Protein AF-A0A5C7VXA0-F1 (afdb_monomer_lite)

Secondary structure (DSSP, 8-state):
---PPPP--------------------EEEEEEEEESSTT-EEEEEEEEEEETTEEEEEEEE--SSS-TTSEEEEEETTTTEEEEEE--TT-S-PEEEEEEEEEEETTEEEEEETT--SPPEEEEE-------EE-TT--EEEEEEEEEETTEEEEEEEEEEEEE-TTS-EEEEEEEEEEPP-

Radius of gyration: 26.49 Å; chains: 1; bounding box: 45×98×60 Å

pLDDT: mean 84.67, std 14.6, range [46.38, 98.5]

Foldseek 3Di:
DDDDDDDDDDDPPPPDPDPPPPQQDPFAKKWFQADDPPPPDTDIWIWGWDDDPQKIWIFTCCDDQFGHGGDTQKMARSVVRWIWGWTHGPPDPDIDIFTWHWADPDNFWIWIGTPPDPDGTTIIGHPPVQPDWDQDPQRKIWDQWDWDQDPVGTFTKIWTWHWDDDPVPDTDTDTPDMDTDDD

Organism: NCBI:txid42354

Structure (mmCIF, N/CA/C/O backbone):
data_AF-A0A5C7VXA0-F1
#
_entry.id   AF-A0A5C7VXA0-F1
#
loop_
_atom_site.group_PDB
_atom_site.id
_atom_site.type_symbol
_atom_site.label_atom_id
_atom_site.label_alt_id
_atom_site.label_comp_id
_atom_site.label_asym_id
_atom_site.label_entity_id
_atom_site.label_seq_id
_atom_site.pdbx_PDB_ins_code
_atom_site.Cartn_x
_atom_site.Cartn_y
_atom_site.Cartn_z
_atom_site.occupancy
_atom_site.B_iso_or_equiv
_atom_site.auth_seq_id
_atom_site.auth_comp_id
_atom_site.auth_asym_id
_atom_site.auth_atom_id
_atom_site.pdbx_PDB_model_num
ATOM 1 N N . MET A 1 1 ? 8.992 -80.545 -0.502 1.00 48.41 1 MET A N 1
ATOM 2 C CA . MET A 1 1 ? 9.012 -79.321 -1.336 1.00 48.41 1 MET A CA 1
ATOM 3 C C . MET A 1 1 ? 8.630 -78.119 -0.471 1.00 48.41 1 MET A C 1
ATOM 5 O O . MET A 1 1 ? 7.473 -77.999 -0.093 1.00 48.41 1 MET A O 1
ATOM 9 N N . LYS A 1 2 ? 9.602 -77.286 -0.071 1.00 48.03 2 LYS A N 1
ATOM 10 C CA . LYS A 1 2 ? 9.382 -76.077 0.749 1.00 48.03 2 LYS A CA 1
ATOM 11 C C . LYS A 1 2 ? 9.076 -74.890 -0.177 1.00 48.03 2 LYS A C 1
ATOM 13 O O . LYS A 1 2 ? 9.931 -74.509 -0.967 1.00 48.03 2 LYS A O 1
ATOM 18 N N . LYS A 1 3 ? 7.863 -74.331 -0.093 1.00 53.69 3 LYS A N 1
ATOM 19 C CA . LYS A 1 3 ? 7.465 -73.094 -0.791 1.00 53.69 3 LYS A CA 1
ATOM 20 C C . LYS A 1 3 ? 8.075 -71.886 -0.073 1.00 53.69 3 LYS A C 1
ATOM 22 O O . LYS A 1 3 ? 7.677 -71.575 1.046 1.00 53.69 3 LYS A O 1
ATOM 27 N N . ILE A 1 4 ? 9.026 -71.221 -0.722 1.00 58.34 4 ILE A N 1
ATOM 28 C CA . ILE A 1 4 ? 9.592 -69.933 -0.302 1.00 58.34 4 ILE A CA 1
ATOM 29 C C . ILE A 1 4 ? 8.597 -68.840 -0.720 1.00 58.34 4 ILE A C 1
ATOM 31 O O . ILE A 1 4 ? 8.247 -68.745 -1.894 1.00 58.34 4 ILE A O 1
ATOM 35 N N . ARG A 1 5 ? 8.093 -68.053 0.238 1.00 60.03 5 ARG A N 1
ATOM 36 C CA . ARG A 1 5 ? 7.251 -66.877 -0.032 1.00 60.03 5 ARG A CA 1
ATOM 37 C C . ARG A 1 5 ? 8.158 -65.658 -0.209 1.00 60.03 5 ARG A C 1
ATOM 39 O O . ARG A 1 5 ? 8.902 -65.318 0.703 1.00 60.03 5 ARG A O 1
ATOM 46 N N . SER A 1 6 ? 8.091 -65.043 -1.388 1.00 58.38 6 SER A N 1
ATOM 47 C CA . SER A 1 6 ? 8.778 -63.793 -1.729 1.00 58.38 6 SER A CA 1
ATOM 48 C C . SER A 1 6 ? 8.065 -62.598 -1.076 1.00 58.38 6 SER A C 1
ATOM 50 O O . SER A 1 6 ? 6.833 -62.543 -1.157 1.00 58.38 6 SER A O 1
ATOM 52 N N . PRO A 1 7 ? 8.773 -61.650 -0.436 1.00 62.56 7 PRO A N 1
ATOM 53 C CA . PRO A 1 7 ? 8.155 -60.438 0.074 1.00 62.56 7 PRO A CA 1
ATOM 54 C C . PRO A 1 7 ? 7.957 -59.440 -1.074 1.00 62.56 7 PRO A C 1
ATOM 56 O O . PRO A 1 7 ? 8.910 -58.981 -1.700 1.00 62.56 7 PRO A O 1
ATOM 59 N N . PHE A 1 8 ? 6.698 -59.100 -1.347 1.00 54.00 8 PHE A N 1
ATOM 60 C CA . PHE A 1 8 ? 6.337 -57.948 -2.168 1.00 54.00 8 PHE A CA 1
ATOM 61 C C . PHE A 1 8 ? 6.742 -56.672 -1.414 1.00 54.00 8 PHE A C 1
ATOM 63 O O . PHE A 1 8 ? 6.121 -56.307 -0.417 1.00 54.00 8 PHE A O 1
ATOM 70 N N . LEU A 1 9 ? 7.805 -56.012 -1.872 1.00 53.25 9 LEU A N 1
ATOM 71 C CA . LEU A 1 9 ? 8.185 -54.668 -1.441 1.00 53.25 9 LEU A CA 1
ATOM 72 C C . LEU A 1 9 ? 7.216 -53.662 -2.076 1.00 53.25 9 LEU A C 1
ATOM 74 O O . LEU A 1 9 ? 7.289 -53.377 -3.269 1.00 53.25 9 LEU A O 1
ATOM 78 N N . PHE A 1 10 ? 6.285 -53.151 -1.271 1.00 54.12 10 PHE A N 1
ATOM 79 C CA . PHE A 1 10 ? 5.380 -52.067 -1.640 1.00 54.12 10 PHE A CA 1
ATOM 80 C C . PHE A 1 10 ? 6.140 -50.739 -1.499 1.00 54.12 10 PHE A C 1
ATOM 82 O O . PHE A 1 10 ? 6.344 -50.240 -0.393 1.00 54.12 10 PHE A O 1
ATOM 89 N N . PHE A 1 11 ? 6.626 -50.195 -2.614 1.00 49.09 11 PHE A N 1
ATOM 90 C CA . PHE A 1 11 ? 7.232 -48.864 -2.660 1.00 49.09 11 PHE A CA 1
ATOM 91 C C . PHE A 1 11 ? 6.105 -47.820 -2.585 1.00 49.09 11 PHE A C 1
ATOM 93 O O . PHE A 1 11 ? 5.474 -47.500 -3.590 1.00 49.09 11 PHE A O 1
ATOM 100 N N . CYS A 1 12 ? 5.820 -47.301 -1.388 1.00 57.62 12 CYS A N 1
ATOM 101 C CA . CYS A 1 12 ? 5.043 -46.070 -1.244 1.00 57.62 12 CYS A CA 1
ATOM 102 C C . CYS A 1 12 ? 5.883 -44.911 -1.791 1.00 57.62 12 CYS A C 1
ATOM 104 O O . CYS A 1 12 ? 6.782 -44.414 -1.113 1.00 57.62 12 CYS A O 1
ATOM 106 N N . ALA A 1 13 ? 5.603 -44.487 -3.023 1.00 60.53 13 ALA A N 1
ATOM 107 C CA . ALA A 1 13 ? 6.068 -43.205 -3.527 1.00 60.53 13 ALA A CA 1
ATOM 108 C C . ALA A 1 13 ? 5.392 -42.099 -2.703 1.00 60.53 13 ALA A C 1
ATOM 110 O O . ALA A 1 13 ? 4.233 -41.755 -2.930 1.00 60.53 13 ALA A O 1
ATOM 111 N N . PHE A 1 14 ? 6.104 -41.576 -1.705 1.00 53.03 14 PHE A N 1
ATOM 112 C CA . PHE A 1 14 ? 5.747 -40.321 -1.058 1.00 53.03 14 PHE A CA 1
ATOM 113 C C . PHE A 1 14 ? 5.874 -39.212 -2.107 1.00 53.03 14 PHE A C 1
ATOM 115 O O . PHE A 1 14 ? 6.968 -38.725 -2.384 1.00 53.03 14 PHE A O 1
ATOM 122 N N . PHE A 1 15 ? 4.750 -38.844 -2.721 1.00 54.75 15 PHE A N 1
ATOM 123 C CA . PHE A 1 15 ? 4.624 -37.582 -3.437 1.00 54.75 15 PHE A CA 1
ATOM 124 C C . PHE A 1 15 ? 4.786 -36.466 -2.407 1.00 54.75 15 PHE A C 1
ATOM 126 O O . PHE A 1 15 ? 3.856 -36.150 -1.666 1.00 54.75 15 PHE A O 1
ATOM 133 N N . LEU A 1 16 ? 5.989 -35.902 -2.322 1.00 52.94 16 LEU A N 1
ATOM 134 C CA . LEU A 1 16 ? 6.170 -34.625 -1.650 1.00 52.94 16 LEU A CA 1
ATOM 135 C C . LEU A 1 16 ? 5.385 -33.582 -2.459 1.00 52.94 16 LEU A C 1
ATOM 137 O O . LEU A 1 16 ? 5.580 -33.511 -3.678 1.00 52.94 16 LEU A O 1
ATOM 141 N N . PRO A 1 17 ? 4.473 -32.814 -1.838 1.00 59.47 17 PRO A N 1
ATOM 142 C CA . PRO A 1 17 ? 3.794 -31.739 -2.537 1.00 59.47 17 PRO A CA 1
ATOM 143 C C . PRO A 1 17 ? 4.854 -30.760 -3.040 1.00 59.47 17 PRO A C 1
ATOM 145 O O . PRO A 1 17 ? 5.720 -30.322 -2.283 1.00 59.47 17 PRO A O 1
ATOM 148 N N . VAL A 1 18 ? 4.797 -30.448 -4.333 1.00 56.31 18 VAL A N 1
ATOM 149 C CA . VAL A 1 18 ? 5.548 -29.336 -4.911 1.00 56.31 18 VAL A CA 1
ATOM 150 C C . VAL A 1 18 ? 5.153 -28.097 -4.117 1.00 56.31 18 VAL A C 1
ATOM 152 O O . VAL A 1 18 ? 3.989 -27.699 -4.141 1.00 56.31 18 VAL A O 1
ATOM 155 N N . SER A 1 19 ? 6.098 -27.526 -3.371 1.00 46.38 19 SER A N 1
ATOM 156 C CA . SER A 1 19 ? 5.896 -26.250 -2.698 1.00 46.38 19 SER A CA 1
ATOM 157 C C . SER A 1 19 ? 5.605 -25.211 -3.770 1.00 46.38 19 SER A C 1
ATOM 159 O O . SER A 1 19 ? 6.493 -24.817 -4.526 1.00 46.38 19 SER A O 1
ATOM 161 N N . TYR A 1 20 ? 4.338 -24.824 -3.875 1.00 49.84 20 TYR A N 1
ATOM 162 C CA . TYR A 1 20 ? 3.910 -23.717 -4.709 1.00 49.84 20 TYR A CA 1
ATOM 163 C C . TYR A 1 20 ? 4.631 -22.481 -4.173 1.00 49.84 20 TYR A C 1
ATOM 165 O O . TYR A 1 20 ? 4.392 -22.067 -3.037 1.00 49.84 20 TYR A O 1
ATOM 173 N N . VAL A 1 21 ? 5.575 -21.939 -4.943 1.00 49.28 21 VAL A N 1
ATOM 174 C CA . VAL A 1 21 ? 6.109 -20.608 -4.663 1.00 49.28 21 VAL A CA 1
ATOM 175 C C . VAL A 1 21 ? 4.912 -19.690 -4.834 1.00 49.28 21 VAL A C 1
ATOM 177 O O . VAL A 1 21 ? 4.464 -19.469 -5.957 1.00 49.28 21 VAL A O 1
ATOM 180 N N . ASN A 1 22 ? 4.316 -19.261 -3.722 1.00 57.84 22 ASN A N 1
ATOM 181 C CA . ASN A 1 22 ? 3.237 -18.290 -3.764 1.00 57.84 22 ASN A CA 1
ATOM 182 C C . ASN A 1 22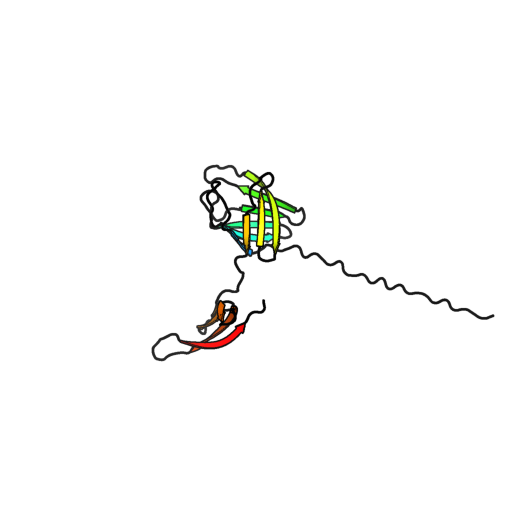 ? 3.771 -17.082 -4.529 1.00 57.84 22 ASN A C 1
ATOM 184 O O . ASN A 1 22 ? 4.742 -16.456 -4.104 1.00 57.84 22 ASN A O 1
ATOM 188 N N . ALA A 1 23 ? 3.186 -16.823 -5.698 1.00 68.19 23 ALA A N 1
ATOM 189 C CA . ALA A 1 23 ? 3.486 -15.632 -6.465 1.00 68.19 23 ALA A CA 1
ATOM 190 C C . ALA A 1 23 ? 3.250 -14.434 -5.543 1.00 68.19 23 ALA A C 1
ATOM 192 O O . ALA A 1 23 ? 2.155 -14.290 -4.994 1.00 68.19 23 ALA A O 1
ATOM 193 N N . VAL A 1 24 ? 4.295 -13.636 -5.327 1.00 81.12 24 VAL A N 1
ATOM 194 C CA . VAL A 1 24 ? 4.239 -12.488 -4.422 1.00 81.12 24 VAL A CA 1
ATOM 195 C C . VAL A 1 24 ? 3.136 -11.550 -4.894 1.00 81.12 24 VAL A C 1
ATOM 197 O O . VAL A 1 24 ? 3.109 -11.128 -6.052 1.00 81.12 24 VAL A O 1
ATOM 200 N N . ASP A 1 25 ? 2.204 -11.257 -3.994 1.00 90.38 25 ASP A N 1
ATOM 201 C CA . ASP A 1 25 ? 1.102 -10.348 -4.254 1.00 90.38 25 ASP A CA 1
ATOM 202 C C . ASP A 1 25 ? 1.492 -8.933 -3.826 1.00 90.38 25 ASP A C 1
ATOM 204 O O . ASP A 1 25 ? 1.525 -8.615 -2.639 1.00 90.38 25 ASP A O 1
ATOM 208 N N . ILE A 1 26 ? 1.792 -8.083 -4.806 1.00 93.94 26 ILE A N 1
ATOM 209 C CA . ILE A 1 26 ? 2.143 -6.675 -4.582 1.00 93.94 26 ILE A CA 1
ATOM 210 C C . ILE A 1 26 ? 0.916 -5.746 -4.582 1.00 93.94 26 ILE A C 1
ATOM 212 O O . ILE A 1 26 ? 1.060 -4.529 -4.680 1.00 93.94 26 ILE A O 1
ATOM 216 N N . SER A 1 27 ? -0.306 -6.278 -4.489 1.00 94.81 27 SER A N 1
ATOM 217 C CA . SER A 1 27 ? -1.510 -5.442 -4.393 1.00 94.81 27 SER A CA 1
ATOM 218 C C . SER A 1 27 ? -1.507 -4.610 -3.111 1.00 94.81 27 SER A C 1
ATOM 220 O O . SER A 1 27 ? -1.090 -5.069 -2.045 1.00 94.81 27 SER A O 1
ATOM 222 N N . GLY A 1 28 ? -2.014 -3.384 -3.196 1.00 93.00 28 GLY A N 1
ATOM 223 C CA . GLY A 1 28 ? -2.092 -2.477 -2.054 1.00 93.00 28 GLY A CA 1
ATOM 224 C C . GLY A 1 28 ? -1.822 -1.031 -2.431 1.00 93.00 28 GLY A C 1
ATOM 225 O O . GLY A 1 28 ? -1.779 -0.673 -3.608 1.00 93.00 28 GLY A O 1
ATOM 226 N N . ILE A 1 29 ? -1.656 -0.192 -1.416 1.00 93.94 29 ILE A N 1
ATOM 227 C CA . ILE A 1 29 ? -1.198 1.182 -1.596 1.00 93.94 29 ILE A CA 1
ATOM 228 C C . ILE A 1 29 ? 0.286 1.221 -1.255 1.00 93.94 29 ILE A C 1
ATOM 230 O O . ILE A 1 29 ? 0.710 0.592 -0.291 1.00 93.94 29 ILE A O 1
ATOM 234 N N . TRP A 1 30 ? 1.063 1.928 -2.065 1.00 95.25 30 TRP A N 1
ATOM 235 C CA . TRP A 1 30 ? 2.511 2.016 -1.934 1.00 95.25 30 TRP A CA 1
ATOM 236 C C . TRP A 1 30 ? 2.961 3.460 -2.099 1.00 95.25 30 TRP A C 1
ATOM 238 O O . TRP A 1 30 ? 2.363 4.215 -2.871 1.00 95.25 30 TRP A O 1
ATOM 248 N N . THR A 1 31 ? 4.028 3.822 -1.399 1.00 94.75 31 THR A N 1
ATOM 249 C CA . THR A 1 31 ? 4.600 5.166 -1.401 1.00 94.75 31 THR A CA 1
ATOM 250 C C . THR A 1 31 ? 6.096 5.087 -1.686 1.00 94.75 31 THR A C 1
ATOM 252 O O . THR A 1 31 ? 6.770 4.161 -1.240 1.00 94.75 31 THR A O 1
ATOM 255 N N . SER A 1 32 ? 6.619 6.055 -2.429 1.00 93.19 32 SER A N 1
ATOM 256 C CA . SER A 1 32 ? 8.049 6.246 -2.661 1.00 93.19 32 SER A CA 1
ATOM 257 C C . SER A 1 32 ? 8.402 7.720 -2.536 1.00 93.19 32 SER A C 1
ATOM 259 O O . SER A 1 32 ? 7.655 8.555 -3.031 1.00 93.19 32 SER A O 1
ATOM 261 N N . ASP A 1 33 ? 9.556 8.033 -1.952 1.00 91.44 33 ASP A N 1
ATOM 262 C CA . ASP A 1 33 ? 10.141 9.384 -1.960 1.00 91.44 33 ASP A CA 1
ATOM 263 C C . ASP A 1 33 ? 11.280 9.523 -2.990 1.00 91.44 33 ASP A C 1
ATOM 265 O O . ASP A 1 33 ? 11.951 10.555 -3.067 1.00 91.44 33 ASP A O 1
ATOM 269 N N . ASP A 1 34 ? 11.518 8.475 -3.785 1.00 89.62 34 ASP A N 1
ATOM 270 C CA . ASP A 1 34 ? 12.632 8.391 -4.733 1.00 89.62 34 ASP A CA 1
ATOM 271 C C . ASP A 1 34 ? 12.221 8.637 -6.186 1.00 89.62 34 ASP A C 1
ATOM 273 O O . ASP A 1 34 ? 13.086 8.684 -7.068 1.00 89.62 34 ASP A O 1
ATOM 277 N N . TYR A 1 35 ? 10.927 8.830 -6.454 1.00 86.38 35 TYR A N 1
ATOM 278 C CA . TYR A 1 35 ? 10.454 9.155 -7.793 1.00 86.38 35 TYR A CA 1
ATOM 279 C C . TYR A 1 35 ? 11.014 10.506 -8.245 1.00 86.38 35 TYR A C 1
ATOM 281 O O . TYR A 1 35 ? 10.970 11.490 -7.507 1.00 86.38 35 TYR A O 1
ATOM 289 N N . GLN A 1 36 ? 11.538 10.564 -9.471 1.00 85.44 36 GLN A N 1
ATOM 290 C CA . GLN A 1 36 ? 12.121 11.782 -10.025 1.00 85.44 36 GLN A CA 1
ATOM 291 C C . GLN A 1 36 ? 11.430 12.196 -11.311 1.00 85.44 36 GLN A C 1
ATOM 293 O O . GLN A 1 36 ? 11.492 11.476 -12.311 1.00 85.44 36 GLN A O 1
ATOM 298 N N . CYS A 1 37 ? 10.843 13.390 -11.306 1.00 77.62 37 CYS A N 1
ATOM 299 C CA . CYS A 1 37 ? 10.422 14.045 -12.531 1.00 77.62 37 CYS A CA 1
ATOM 300 C C . CYS A 1 37 ? 10.232 15.562 -12.338 1.00 77.62 37 CYS A C 1
ATOM 302 O O . CYS A 1 37 ? 9.291 15.955 -11.658 1.00 77.62 37 CYS A O 1
ATOM 304 N N . PRO A 1 38 ? 11.070 16.425 -12.952 1.00 80.69 38 PRO A N 1
ATOM 305 C CA . PRO A 1 38 ? 12.180 16.108 -13.856 1.00 80.69 38 PRO A CA 1
ATOM 306 C C . PRO A 1 38 ? 13.363 15.434 -13.139 1.00 80.69 38 PRO A C 1
ATOM 308 O O . PRO A 1 38 ? 13.442 15.407 -11.913 1.00 80.69 38 PRO A O 1
ATOM 311 N N . ALA A 1 39 ? 14.304 14.884 -13.913 1.00 81.94 39 ALA A N 1
ATOM 312 C CA . ALA A 1 39 ? 15.502 14.248 -13.364 1.00 81.94 39 ALA A CA 1
ATOM 313 C C . ALA A 1 39 ? 16.245 15.186 -12.391 1.00 81.94 39 ALA A C 1
ATOM 315 O O . ALA A 1 39 ? 16.476 16.356 -12.699 1.00 81.94 39 ALA A O 1
ATOM 316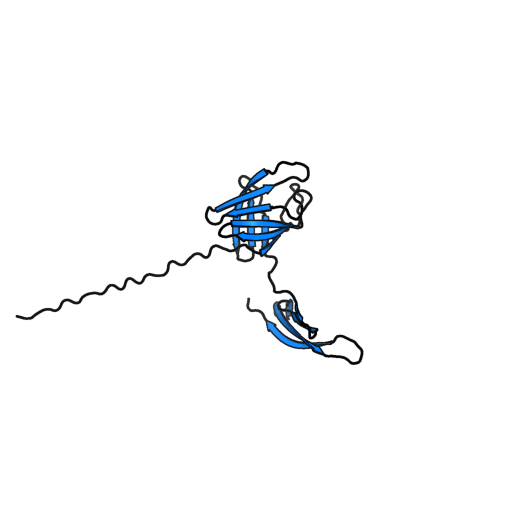 N N . GLY A 1 40 ? 16.629 14.661 -11.226 1.00 84.88 40 GLY A N 1
ATOM 317 C CA . GLY A 1 40 ? 17.275 15.417 -10.151 1.00 84.88 40 GLY A CA 1
ATOM 318 C C . GLY A 1 40 ? 16.318 16.085 -9.157 1.00 84.88 40 GLY A C 1
ATOM 319 O O . GLY A 1 40 ? 16.786 16.566 -8.126 1.00 84.88 40 GLY A O 1
ATOM 320 N N . VAL A 1 41 ? 15.004 16.091 -9.410 1.00 86.88 41 VAL A N 1
ATOM 321 C CA . VAL A 1 41 ? 13.992 16.585 -8.464 1.00 86.88 41 VAL A CA 1
ATOM 322 C C . VAL A 1 41 ? 13.185 15.400 -7.948 1.00 86.88 41 VAL A C 1
ATOM 324 O O . VAL A 1 41 ? 12.483 14.750 -8.717 1.00 86.88 41 VAL A O 1
ATOM 327 N N . LYS A 1 42 ? 13.325 15.096 -6.653 1.00 88.12 42 LYS A N 1
ATOM 328 C CA . LYS A 1 42 ? 12.593 14.008 -5.996 1.00 88.12 42 LYS A CA 1
ATOM 329 C C . LYS A 1 42 ? 11.199 14.462 -5.571 1.00 88.12 42 LYS A C 1
ATOM 331 O O . LYS A 1 42 ? 11.037 15.566 -5.051 1.00 88.12 42 LYS A O 1
ATOM 336 N N . HIS A 1 43 ? 10.228 13.580 -5.748 1.00 87.19 43 HIS A N 1
ATOM 337 C CA . HIS A 1 43 ? 8.843 13.764 -5.346 1.00 87.19 43 HIS A CA 1
ATOM 338 C C . HIS A 1 43 ? 8.357 12.533 -4.588 1.00 87.19 43 HIS A C 1
ATOM 340 O O . HIS A 1 43 ? 8.740 11.407 -4.906 1.00 87.19 43 HIS A O 1
ATOM 346 N N . THR A 1 44 ? 7.460 12.755 -3.629 1.00 90.50 44 THR A N 1
ATOM 347 C CA . THR A 1 44 ? 6.687 11.667 -3.035 1.00 90.50 44 THR A CA 1
ATOM 348 C C . THR A 1 44 ? 5.632 11.205 -4.035 1.00 90.50 44 THR A C 1
ATOM 350 O O . THR A 1 44 ? 4.725 11.962 -4.390 1.00 90.50 44 THR A O 1
ATOM 353 N N . GLU A 1 45 ? 5.739 9.958 -4.470 1.00 90.12 45 GLU A N 1
ATOM 354 C CA . GLU A 1 45 ? 4.763 9.276 -5.306 1.00 90.12 45 GLU A CA 1
ATOM 355 C C . GLU A 1 45 ? 3.959 8.288 -4.460 1.00 90.12 45 GLU A C 1
ATOM 357 O O . GLU A 1 45 ? 4.517 7.488 -3.712 1.00 90.12 45 GLU A O 1
ATOM 362 N N . LYS A 1 46 ? 2.633 8.311 -4.622 1.00 93.88 46 LYS A N 1
ATOM 363 C CA . LYS A 1 46 ? 1.719 7.355 -3.993 1.00 93.88 46 LYS A CA 1
ATOM 364 C C . LYS A 1 46 ? 0.919 6.635 -5.064 1.00 93.88 46 LYS A C 1
ATOM 366 O O . LYS A 1 46 ? 0.283 7.294 -5.888 1.00 93.88 46 LYS A O 1
ATOM 371 N N . ILE A 1 47 ? 0.909 5.306 -5.042 1.00 94.75 47 ILE A N 1
ATOM 372 C CA . ILE A 1 47 ? 0.265 4.464 -6.058 1.00 94.75 47 ILE A CA 1
ATOM 373 C C . ILE A 1 47 ? -0.662 3.432 -5.419 1.00 94.75 47 ILE A C 1
ATOM 375 O O . ILE A 1 47 ? -0.414 2.948 -4.318 1.00 94.75 47 ILE A O 1
ATOM 379 N N . LYS A 1 48 ? -1.725 3.068 -6.133 1.00 95.50 48 LYS A N 1
ATOM 380 C CA . LYS A 1 48 ? -2.563 1.906 -5.832 1.00 95.50 48 LYS A CA 1
ATOM 381 C C . LYS A 1 48 ? -2.259 0.819 -6.846 1.00 95.50 48 LYS A C 1
ATOM 383 O O . LYS A 1 48 ? -2.405 1.061 -8.041 1.00 95.50 48 LYS A O 1
ATOM 388 N N . ILE A 1 49 ? -1.879 -0.356 -6.370 1.00 96.44 49 ILE A N 1
ATOM 389 C CA . ILE A 1 49 ? -1.674 -1.548 -7.183 1.00 96.44 49 ILE A CA 1
ATOM 390 C C . ILE A 1 49 ? -2.880 -2.463 -7.005 1.00 96.44 49 ILE A C 1
ATOM 392 O O . ILE A 1 49 ? -3.201 -2.881 -5.890 1.00 96.44 49 ILE A O 1
ATOM 396 N N . GLU A 1 50 ? -3.538 -2.770 -8.115 1.00 95.94 50 GLU A N 1
ATOM 397 C CA . GLU A 1 50 ? -4.638 -3.729 -8.191 1.00 95.94 50 GLU A CA 1
ATOM 398 C C . GLU A 1 50 ? -4.197 -4.950 -8.995 1.00 95.94 50 GLU A C 1
ATOM 400 O O . GLU A 1 50 ? -3.444 -4.822 -9.962 1.00 95.94 50 GLU A O 1
ATOM 405 N N . LYS A 1 51 ? -4.664 -6.133 -8.590 1.00 95.75 51 LYS A N 1
ATOM 406 C CA . LYS A 1 51 ? -4.364 -7.402 -9.252 1.00 95.75 51 LYS A CA 1
ATOM 407 C C . LYS A 1 51 ? -5.600 -7.965 -9.935 1.00 95.75 51 LYS A C 1
ATOM 409 O O . LYS A 1 51 ? -6.659 -8.105 -9.325 1.00 95.75 51 LYS A O 1
ATOM 414 N N . HIS A 1 52 ? -5.408 -8.366 -11.184 1.00 95.62 52 HIS A N 1
ATOM 415 C CA . HIS A 1 52 ? -6.354 -9.109 -11.999 1.00 95.62 52 HIS A CA 1
ATOM 416 C C . HIS A 1 52 ? -5.620 -10.322 -12.579 1.00 95.62 52 HIS A C 1
ATOM 418 O O . HIS A 1 52 ? -4.778 -10.187 -13.465 1.00 95.62 52 HIS A O 1
ATOM 424 N N . ASP A 1 53 ? -5.901 -11.507 -12.037 1.00 93.94 53 ASP A N 1
ATOM 425 C CA . ASP A 1 53 ? -5.175 -12.745 -12.340 1.00 93.94 53 ASP A CA 1
ATOM 426 C C . ASP A 1 53 ? -3.659 -12.621 -12.073 1.00 93.94 53 ASP A C 1
ATOM 428 O O . ASP A 1 53 ? -3.248 -12.463 -10.920 1.00 93.94 53 ASP A O 1
ATOM 432 N N . SER A 1 54 ? -2.818 -12.705 -13.110 1.00 94.00 54 SER A N 1
ATOM 433 C CA . SER A 1 54 ? -1.360 -12.524 -13.014 1.00 94.00 54 SER A CA 1
ATOM 434 C C . SER A 1 54 ? -0.899 -11.091 -13.257 1.00 94.00 54 SER A C 1
ATOM 436 O O . SER A 1 54 ? 0.297 -10.815 -13.120 1.00 94.00 54 SER A O 1
ATOM 438 N N . VAL A 1 55 ? -1.819 -10.197 -13.624 1.00 95.19 55 VAL A N 1
ATOM 439 C CA . VAL A 1 55 ? -1.525 -8.824 -14.024 1.00 95.19 55 VAL A CA 1
ATOM 440 C C . VAL A 1 55 ? -1.768 -7.877 -12.859 1.00 95.19 55 VAL A C 1
ATOM 442 O O . VAL A 1 55 ? -2.849 -7.837 -12.277 1.00 95.19 55 VAL A O 1
ATOM 445 N N . PHE A 1 56 ? -0.760 -7.072 -12.559 1.00 96.50 56 PHE A N 1
ATOM 446 C CA . PHE A 1 56 ? -0.798 -5.981 -11.603 1.00 96.50 56 PHE A CA 1
ATOM 447 C C . PHE A 1 56 ? -0.818 -4.655 -12.356 1.00 96.50 56 PHE A C 1
ATOM 449 O O . PHE A 1 56 ? 0.012 -4.432 -13.240 1.00 96.50 56 PHE A O 1
ATOM 456 N N . THR A 1 57 ? -1.735 -3.762 -12.002 1.00 96.25 57 THR A N 1
ATOM 457 C CA . THR A 1 57 ? -1.845 -2.413 -12.572 1.00 96.25 57 THR A CA 1
ATOM 458 C C . THR A 1 57 ? -1.704 -1.371 -11.477 1.00 96.25 57 THR A C 1
ATOM 460 O O . THR A 1 57 ? -2.446 -1.405 -10.496 1.00 96.25 57 THR A O 1
ATOM 463 N N . ALA A 1 58 ? -0.769 -0.439 -11.656 1.00 95.75 58 ALA A N 1
ATOM 464 C CA . ALA A 1 58 ? -0.488 0.625 -10.705 1.00 95.75 58 ALA A CA 1
ATOM 465 C C . ALA A 1 58 ? -1.048 1.966 -11.194 1.00 95.75 58 ALA A C 1
ATOM 467 O O . ALA A 1 58 ? -0.662 2.453 -12.257 1.00 95.75 58 ALA A O 1
ATOM 468 N N . ILE A 1 59 ? -1.922 2.588 -10.404 1.00 93.31 59 IL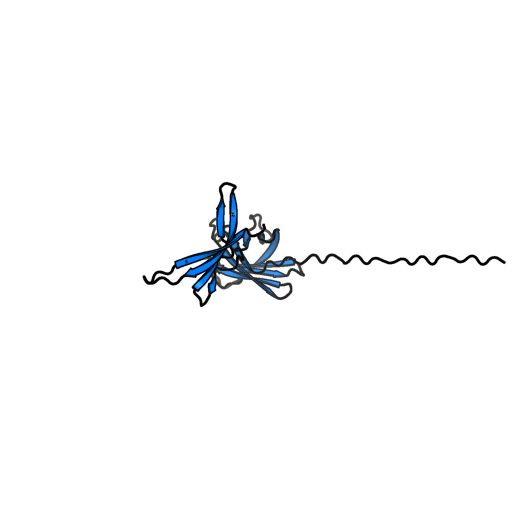E A N 1
ATOM 469 C CA . ILE A 1 59 ? -2.498 3.915 -10.663 1.00 93.31 59 ILE A CA 1
ATOM 470 C C . ILE A 1 59 ? -1.923 4.925 -9.671 1.00 93.31 59 ILE A C 1
ATOM 472 O O . ILE A 1 59 ? -1.903 4.656 -8.469 1.00 93.31 59 ILE A O 1
ATOM 476 N N . LYS A 1 60 ? -1.514 6.112 -10.135 1.00 91.69 60 LYS A N 1
ATOM 477 C CA . LYS A 1 60 ? -1.094 7.201 -9.240 1.00 91.69 60 LYS A CA 1
ATOM 478 C C . LYS A 1 60 ? -2.274 7.714 -8.413 1.00 91.69 60 LYS A C 1
ATOM 480 O O . LYS A 1 60 ? -3.264 8.192 -8.962 1.00 91.69 60 LYS A O 1
ATOM 485 N N . LEU A 1 61 ? -2.152 7.662 -7.091 1.00 91.00 61 LEU A N 1
ATOM 486 C CA . LEU A 1 61 ? -3.046 8.331 -6.141 1.00 91.00 61 LEU A CA 1
ATOM 487 C C . LEU A 1 61 ? -2.593 9.768 -5.864 1.00 91.00 61 LEU A C 1
ATOM 489 O O . LEU A 1 61 ? -3.423 10.658 -5.688 1.00 91.00 61 LEU A O 1
ATOM 493 N N . GLN A 1 62 ? -1.281 9.997 -5.878 1.00 89.94 62 GLN A N 1
ATOM 494 C CA . GLN A 1 62 ? -0.668 11.316 -5.793 1.00 89.94 62 GLN A CA 1
ATOM 495 C C . GLN A 1 62 ? 0.240 11.499 -7.007 1.00 89.94 62 GLN A C 1
ATOM 497 O O . GLN A 1 62 ? 1.254 10.814 -7.130 1.00 89.94 62 GLN A O 1
ATOM 502 N N . GLY A 1 63 ? -0.190 12.358 -7.930 1.00 76.50 63 GLY A N 1
ATOM 503 C CA . GLY A 1 63 ? 0.571 12.728 -9.115 1.00 76.50 63 GLY A CA 1
ATOM 504 C C . GLY A 1 63 ? 1.551 13.873 -8.878 1.00 76.50 63 GLY A C 1
ATOM 505 O O . GLY A 1 63 ? 1.587 14.486 -7.812 1.00 76.50 63 GLY A O 1
ATOM 506 N N . ASP A 1 64 ? 2.303 14.166 -9.926 1.00 78.69 64 ASP A N 1
ATOM 507 C CA . ASP A 1 64 ? 3.310 15.219 -10.024 1.00 78.69 64 ASP A CA 1
ATOM 508 C C . ASP A 1 64 ? 3.171 15.948 -11.374 1.00 78.69 64 ASP A C 1
ATOM 510 O O . ASP A 1 64 ? 2.298 15.625 -12.185 1.00 78.69 64 ASP A O 1
ATOM 514 N N . ASP A 1 65 ? 4.038 16.932 -11.622 1.00 76.94 65 ASP A N 1
ATOM 515 C CA . ASP A 1 65 ? 4.019 17.743 -12.846 1.00 76.94 65 ASP A CA 1
ATOM 516 C C . ASP A 1 65 ? 4.260 16.928 -14.124 1.00 76.94 65 ASP A C 1
ATOM 518 O O . ASP A 1 65 ? 4.000 17.420 -15.225 1.00 76.94 65 ASP A O 1
ATOM 522 N N . CYS A 1 66 ? 4.760 15.698 -14.016 1.00 75.81 66 CYS A N 1
ATOM 523 C CA . CYS A 1 66 ? 4.944 14.814 -15.152 1.00 75.81 66 CYS A CA 1
ATOM 524 C C . CYS A 1 66 ? 3.754 13.891 -15.345 1.00 75.81 66 CYS A C 1
ATOM 526 O O . CYS A 1 66 ? 3.250 13.815 -16.460 1.00 75.81 66 CYS A O 1
ATOM 528 N N . ILE A 1 67 ? 3.289 13.213 -14.296 1.00 79.12 67 ILE A N 1
ATOM 529 C CA . ILE A 1 67 ? 2.169 12.274 -14.370 1.00 79.12 67 ILE A CA 1
ATOM 530 C C . ILE A 1 67 ? 1.152 12.617 -13.282 1.00 79.12 67 ILE A C 1
ATOM 532 O O . ILE A 1 67 ? 1.394 12.443 -12.088 1.00 79.12 67 ILE A O 1
ATOM 536 N N . ASN A 1 68 ? -0.032 13.041 -13.715 1.00 83.62 68 ASN A N 1
ATOM 537 C CA . ASN A 1 68 ? -1.119 13.436 -12.825 1.00 83.62 68 ASN A CA 1
ATOM 538 C C . ASN A 1 68 ? -1.730 12.243 -12.062 1.00 83.62 68 ASN A C 1
ATOM 540 O O . ASN A 1 68 ? -1.624 11.081 -12.464 1.00 83.62 68 ASN A O 1
ATOM 544 N N . THR A 1 69 ? -2.453 12.541 -10.979 1.00 89.88 69 THR A N 1
ATOM 545 C CA . THR A 1 69 ? -3.289 11.563 -10.267 1.00 89.88 69 THR A CA 1
ATOM 546 C C . THR A 1 69 ? -4.292 10.898 -11.220 1.00 89.88 69 THR A C 1
ATOM 548 O O . THR A 1 69 ? -4.865 11.548 -12.093 1.00 89.88 69 THR A O 1
ATOM 551 N N . GLY A 1 70 ? -4.530 9.599 -11.030 1.00 87.38 70 GLY A N 1
ATOM 552 C CA . GLY A 1 70 ? -5.481 8.793 -11.799 1.00 87.38 70 GLY A CA 1
ATOM 553 C C . GLY A 1 70 ? -4.890 8.113 -13.035 1.00 87.38 70 GLY A C 1
ATOM 554 O O . GLY A 1 70 ? -5.570 7.302 -13.659 1.00 87.38 70 GLY A O 1
ATOM 555 N N . TYR A 1 71 ? -3.633 8.395 -13.379 1.00 89.31 71 TYR A N 1
ATOM 556 C CA . TYR A 1 71 ? -2.961 7.774 -14.518 1.00 89.31 71 TYR A CA 1
ATOM 557 C C . TYR A 1 71 ? -2.304 6.445 -14.141 1.00 89.31 71 TYR A C 1
ATOM 559 O O . TYR A 1 71 ? -1.799 6.270 -13.029 1.00 89.31 71 TYR A O 1
ATOM 567 N N . LEU A 1 72 ? -2.285 5.519 -15.104 1.00 89.50 72 LEU A N 1
ATOM 568 C CA . LEU A 1 72 ? -1.492 4.295 -15.034 1.00 89.50 72 LEU A CA 1
ATOM 569 C C . LEU A 1 72 ? -0.004 4.661 -15.030 1.00 89.50 72 LEU A C 1
ATOM 571 O O . LEU A 1 72 ? 0.454 5.332 -15.950 1.00 89.50 72 LEU A O 1
ATOM 575 N N . THR A 1 73 ? 0.735 4.210 -14.017 1.00 90.25 73 THR A N 1
ATOM 576 C CA . THR A 1 73 ? 2.189 4.423 -13.913 1.00 90.25 73 THR A CA 1
ATOM 577 C C . THR A 1 73 ? 2.963 3.207 -14.421 1.00 90.25 73 THR A C 1
ATOM 579 O O . THR A 1 73 ? 3.873 3.343 -15.237 1.00 90.25 73 THR A O 1
ATOM 582 N N . PHE A 1 74 ? 2.545 1.991 -14.055 1.00 93.31 74 PHE A N 1
ATOM 583 C CA . PHE A 1 74 ? 3.100 0.760 -14.610 1.00 93.31 74 PHE A CA 1
ATOM 584 C C . PHE A 1 74 ? 2.079 -0.377 -14.619 1.00 93.31 74 PHE A C 1
ATOM 586 O O . PHE A 1 74 ? 1.075 -0.351 -13.904 1.00 93.31 74 PHE A O 1
ATOM 593 N N . PHE A 1 75 ? 2.370 -1.402 -15.415 1.00 94.81 75 PHE A N 1
ATOM 594 C CA . PHE A 1 75 ? 1.756 -2.716 -15.267 1.00 94.81 75 PHE A CA 1
ATOM 595 C C . PHE A 1 75 ? 2.825 -3.810 -15.233 1.00 94.81 75 PHE A C 1
ATOM 597 O O . PHE A 1 75 ? 3.903 -3.662 -15.817 1.00 94.81 75 PHE A O 1
ATOM 604 N N . PHE A 1 76 ? 2.512 -4.910 -14.557 1.00 95.38 76 PHE A N 1
ATOM 605 C CA . PHE A 1 76 ? 3.389 -6.062 -14.404 1.00 95.38 76 PHE A CA 1
ATOM 606 C C . PHE A 1 76 ? 2.599 -7.361 -14.549 1.00 95.38 76 PHE A C 1
ATOM 608 O O . PHE A 1 76 ? 1.663 -7.596 -13.795 1.00 95.38 76 PHE A O 1
ATOM 615 N N . ASP A 1 77 ? 2.975 -8.209 -15.502 1.00 94.81 77 ASP A N 1
ATOM 616 C CA . ASP A 1 77 ? 2.459 -9.571 -15.625 1.00 94.81 77 ASP A CA 1
ATOM 617 C C . ASP A 1 77 ? 3.455 -10.555 -15.009 1.00 94.81 77 ASP A C 1
ATOM 619 O O . ASP A 1 77 ? 4.546 -10.785 -15.540 1.00 94.81 77 ASP A O 1
ATOM 623 N N . SER A 1 78 ? 3.059 -11.145 -13.885 1.00 92.44 78 SER A N 1
ATOM 624 C CA . SER A 1 78 ? 3.866 -12.101 -13.124 1.00 92.44 78 SER A CA 1
ATOM 625 C C . SER A 1 78 ? 4.048 -13.455 -13.815 1.00 92.44 78 SER A C 1
ATOM 627 O O . SER A 1 78 ? 5.018 -14.148 -13.516 1.00 92.44 78 SER A O 1
ATOM 629 N N . ASN A 1 79 ? 3.190 -13.823 -14.775 1.00 92.31 79 ASN A N 1
ATOM 630 C CA . ASN A 1 79 ? 3.337 -15.077 -15.522 1.00 92.31 79 ASN A CA 1
ATOM 631 C C . ASN A 1 79 ? 4.450 -14.984 -16.567 1.00 92.31 79 ASN A C 1
ATOM 633 O O . ASN A 1 79 ? 5.227 -15.923 -16.742 1.00 92.31 79 ASN A O 1
ATOM 637 N N . THR A 1 80 ? 4.528 -13.858 -17.278 1.00 92.50 80 THR A N 1
ATOM 638 C CA . THR A 1 80 ? 5.532 -13.637 -18.332 1.00 92.50 80 THR A CA 1
ATOM 639 C C . THR A 1 80 ? 6.728 -12.824 -17.852 1.00 92.50 80 THR A C 1
ATOM 641 O O . THR A 1 80 ? 7.649 -12.587 -18.631 1.00 92.50 80 THR A O 1
ATOM 644 N N . ASN A 1 81 ? 6.700 -12.356 -16.600 1.00 90.25 81 ASN A N 1
ATOM 645 C CA . ASN A 1 81 ? 7.648 -11.396 -16.043 1.00 90.25 81 ASN A CA 1
ATOM 646 C C . ASN A 1 81 ? 7.793 -10.136 -16.927 1.00 90.25 81 ASN A C 1
ATOM 648 O O . ASN A 1 81 ? 8.891 -9.613 -17.116 1.00 90.25 81 ASN A O 1
ATOM 652 N N . LEU A 1 82 ? 6.680 -9.680 -17.518 1.00 92.88 82 LEU A N 1
ATOM 653 C CA . LEU A 1 82 ? 6.644 -8.501 -18.385 1.00 92.88 82 LEU A CA 1
ATOM 654 C C . LEU A 1 82 ? 6.253 -7.287 -17.550 1.00 92.88 82 LEU A C 1
ATOM 656 O O . LEU A 1 82 ? 5.154 -7.240 -17.012 1.00 92.88 82 LEU A O 1
ATOM 660 N N . CYS A 1 83 ? 7.121 -6.286 -17.491 1.00 94.50 83 CYS A N 1
ATOM 661 C CA . CYS A 1 83 ? 6.869 -5.036 -16.785 1.00 94.50 83 CYS A CA 1
ATOM 662 C C . CYS A 1 83 ? 6.982 -3.878 -17.776 1.00 94.50 83 CYS A C 1
ATOM 664 O O . CYS A 1 83 ? 7.955 -3.817 -18.537 1.00 94.50 83 CYS A O 1
ATOM 666 N N . ARG A 1 84 ? 6.012 -2.954 -17.768 1.00 94.12 84 ARG A N 1
ATOM 667 C CA . ARG A 1 84 ? 6.134 -1.688 -18.504 1.00 94.12 84 ARG A CA 1
ATOM 668 C C . ARG A 1 84 ? 5.722 -0.482 -17.677 1.00 94.12 84 ARG A C 1
ATOM 670 O O . ARG A 1 84 ? 4.678 -0.508 -17.032 1.00 94.12 84 ARG A O 1
ATOM 677 N N . ILE A 1 85 ? 6.508 0.584 -17.786 1.00 90.25 85 ILE A N 1
ATOM 678 C CA . ILE A 1 85 ? 6.222 1.913 -17.237 1.00 90.25 85 ILE A CA 1
ATOM 679 C C . ILE A 1 85 ? 5.596 2.756 -18.340 1.00 90.25 85 ILE A C 1
ATOM 681 O O . ILE A 1 85 ? 6.089 2.772 -19.472 1.00 90.25 85 ILE A O 1
ATOM 685 N N . LEU A 1 86 ? 4.528 3.466 -18.003 1.00 85.50 86 LEU A N 1
ATOM 686 C CA . LEU A 1 86 ? 3.920 4.471 -18.856 1.00 85.50 86 LEU A CA 1
ATOM 687 C C . LEU A 1 86 ? 4.431 5.845 -18.417 1.00 85.50 86 LEU A C 1
ATOM 689 O O . LEU A 1 86 ? 4.168 6.280 -17.301 1.00 85.50 86 LEU A O 1
ATOM 693 N N . ALA A 1 87 ? 5.150 6.538 -19.298 1.00 74.56 87 ALA A N 1
ATOM 694 C CA . ALA A 1 87 ? 5.491 7.939 -19.085 1.00 74.56 87 ALA A CA 1
ATOM 695 C C . ALA A 1 87 ? 4.724 8.797 -20.091 1.00 74.56 87 ALA A C 1
ATOM 697 O O . ALA A 1 87 ? 4.925 8.695 -21.304 1.00 74.56 87 ALA A O 1
ATOM 698 N N . THR A 1 88 ? 3.845 9.651 -19.583 1.00 66.69 88 THR A N 1
ATOM 699 C CA . THR A 1 88 ? 3.169 10.696 -20.354 1.00 66.69 88 THR A CA 1
ATOM 700 C C . THR A 1 88 ? 3.622 12.031 -19.797 1.00 66.69 88 THR A C 1
ATOM 702 O O . THR A 1 88 ? 3.089 12.424 -18.769 1.00 66.69 88 THR A O 1
ATOM 705 N N . PRO A 1 89 ? 4.592 12.729 -20.403 1.00 60.78 89 PRO A N 1
ATOM 706 C CA . PRO A 1 89 ? 4.890 14.087 -19.977 1.00 60.78 89 PRO A CA 1
ATOM 707 C C . PRO A 1 89 ? 3.622 14.940 -20.103 1.00 60.78 89 PRO A C 1
ATOM 709 O O . PRO A 1 89 ? 2.931 14.870 -21.120 1.00 60.78 89 PRO A O 1
ATOM 712 N N . SER A 1 90 ? 3.337 15.768 -19.100 1.00 56.03 90 SER A N 1
ATOM 713 C CA . SER A 1 90 ? 2.149 16.637 -19.025 1.00 56.03 90 SER A CA 1
ATOM 714 C C . SER A 1 90 ? 1.931 17.557 -20.238 1.00 56.03 90 SER A C 1
ATOM 716 O O . SER A 1 90 ? 0.834 18.080 -20.424 1.00 56.03 90 SER A O 1
ATOM 718 N N . SER A 1 91 ? 2.944 17.734 -21.091 1.00 56.53 91 SER A N 1
ATOM 719 C CA . SER A 1 91 ? 2.931 18.594 -22.277 1.00 56.53 91 SER A CA 1
ATOM 720 C C . SER A 1 91 ? 2.787 17.869 -23.625 1.00 56.53 91 SER A C 1
ATOM 722 O O . SER A 1 91 ? 2.709 18.542 -24.654 1.00 56.53 91 SER A O 1
ATOM 724 N N . VAL A 1 92 ? 2.728 16.531 -23.670 1.00 54.31 92 VAL A N 1
ATOM 725 C CA . VAL A 1 92 ? 2.623 15.771 -24.932 1.00 54.31 92 VAL A CA 1
ATOM 726 C C . VAL A 1 92 ? 1.534 14.704 -24.895 1.00 54.31 92 VAL A C 1
ATOM 728 O O . VAL A 1 92 ? 1.419 13.915 -23.968 1.00 54.31 92 VAL A O 1
ATOM 731 N N . SER A 1 93 ? 0.773 14.622 -25.988 1.00 55.94 93 SER A N 1
ATOM 732 C CA . SER A 1 93 ? -0.290 13.630 -26.221 1.00 55.94 93 SER A CA 1
ATOM 733 C C . SER A 1 93 ? 0.228 12.203 -26.456 1.00 55.94 93 SER A C 1
ATOM 735 O O . SER A 1 93 ? -0.559 11.308 -26.754 1.00 55.94 93 SER A O 1
ATOM 737 N N . ALA A 1 94 ? 1.546 11.995 -26.399 1.00 59.25 94 ALA A N 1
ATOM 738 C CA . ALA A 1 94 ? 2.191 10.726 -26.692 1.00 59.25 94 ALA A CA 1
ATOM 739 C C . ALA A 1 94 ? 2.662 10.068 -25.393 1.00 59.25 94 ALA A C 1
ATOM 741 O O . ALA A 1 94 ? 3.524 10.595 -24.691 1.00 59.25 94 ALA A O 1
ATOM 742 N N . SER A 1 95 ? 2.106 8.897 -25.095 1.00 66.62 95 SER A N 1
ATOM 743 C CA . SER A 1 95 ? 2.609 8.017 -24.048 1.00 66.62 95 SER A CA 1
ATOM 744 C C . SER A 1 95 ? 3.794 7.207 -24.563 1.00 66.62 95 SER A C 1
ATOM 746 O O . SER A 1 95 ? 3.673 6.525 -25.585 1.00 66.62 95 SER A O 1
ATOM 748 N N . SER A 1 96 ? 4.902 7.220 -23.831 1.00 76.12 96 SER A N 1
ATOM 749 C CA . SER A 1 96 ? 6.021 6.305 -24.057 1.00 76.12 96 SER A CA 1
ATOM 750 C C . SER A 1 96 ? 5.909 5.115 -23.109 1.00 76.12 96 SER A C 1
ATOM 752 O O . SER A 1 96 ? 5.636 5.285 -21.921 1.00 76.12 96 SER A O 1
ATOM 754 N N . LEU A 1 97 ? 6.116 3.909 -23.641 1.00 83.19 97 LEU A N 1
ATOM 755 C CA . LEU A 1 97 ? 6.198 2.674 -22.864 1.00 83.19 97 LEU A CA 1
ATOM 756 C C . LEU A 1 97 ? 7.662 2.259 -22.741 1.00 83.19 97 LEU A C 1
ATOM 758 O O . LEU A 1 97 ? 8.329 2.053 -23.755 1.00 83.19 97 LEU A O 1
ATOM 762 N N . PHE A 1 98 ? 8.135 2.098 -21.511 1.00 86.69 98 PHE A N 1
ATOM 763 C CA . PHE A 1 98 ? 9.477 1.600 -21.213 1.00 86.69 98 PHE A CA 1
ATOM 764 C C . PHE A 1 98 ? 9.375 0.226 -20.575 1.00 86.69 98 PHE A C 1
ATOM 766 O O . PHE A 1 98 ? 8.502 0.005 -19.740 1.00 86.69 98 PHE A O 1
ATOM 773 N N . GLU A 1 99 ? 10.261 -0.694 -20.941 1.00 92.81 99 GLU A N 1
ATOM 774 C CA . GLU A 1 99 ? 10.400 -1.939 -20.189 1.00 92.81 99 GLU A CA 1
ATOM 775 C C . GLU A 1 99 ? 10.899 -1.634 -18.772 1.00 92.81 99 GLU A C 1
ATOM 777 O O . GLU A 1 99 ? 11.666 -0.693 -18.558 1.00 92.81 99 GLU A O 1
ATOM 782 N N . CYS A 1 100 ? 10.465 -2.423 -17.796 1.00 93.69 100 CYS A N 1
ATOM 783 C CA . CYS A 1 100 ? 10.946 -2.328 -16.425 1.00 93.69 100 CYS A CA 1
ATOM 784 C C . CYS A 1 100 ? 11.278 -3.690 -15.829 1.00 93.69 100 CYS A C 1
ATOM 786 O O . CYS A 1 100 ? 11.089 -4.741 -16.440 1.00 93.69 100 CYS A O 1
ATOM 788 N N . LYS A 1 101 ? 11.804 -3.656 -14.610 1.00 93.44 101 LYS A N 1
ATOM 789 C CA . LYS A 1 101 ? 11.985 -4.806 -13.740 1.00 93.44 101 LYS A CA 1
ATOM 790 C C . LYS A 1 101 ? 11.424 -4.457 -12.370 1.00 93.44 101 LYS A C 1
ATOM 792 O O . LYS A 1 101 ? 11.710 -3.378 -11.855 1.00 93.44 101 LYS A O 1
ATOM 797 N N . ILE A 1 102 ? 10.665 -5.383 -11.794 1.00 93.56 102 ILE A N 1
ATOM 798 C CA . ILE A 1 102 ? 10.272 -5.334 -10.388 1.00 93.56 102 ILE A CA 1
ATOM 799 C C . ILE A 1 102 ? 11.177 -6.289 -9.618 1.00 93.56 102 ILE A C 1
ATOM 801 O O . ILE A 1 102 ? 11.378 -7.436 -10.020 1.00 93.56 102 ILE A O 1
ATOM 805 N N . ILE A 1 103 ? 11.752 -5.796 -8.529 1.00 92.38 103 ILE A N 1
ATOM 806 C CA . ILE A 1 103 ? 12.532 -6.586 -7.584 1.00 92.38 103 ILE A CA 1
ATOM 807 C C . ILE A 1 103 ? 11.792 -6.516 -6.258 1.00 92.38 103 ILE A C 1
ATOM 809 O O . ILE A 1 103 ? 11.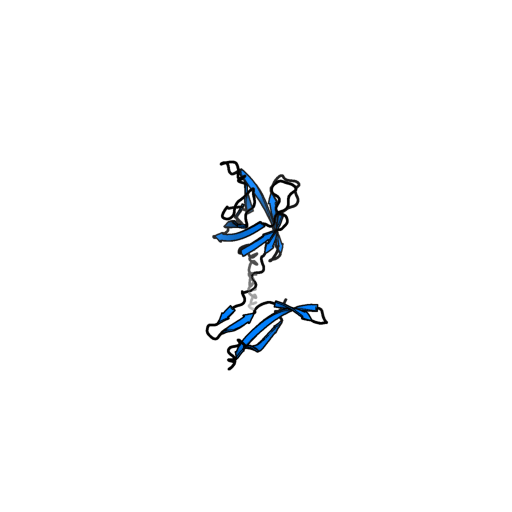801 -5.482 -5.600 1.00 92.38 103 ILE A O 1
ATOM 813 N N . ILE A 1 104 ? 11.135 -7.606 -5.879 1.00 91.75 104 ILE A N 1
ATOM 814 C CA . ILE A 1 104 ? 10.549 -7.735 -4.545 1.00 91.75 104 ILE A CA 1
ATOM 815 C C . ILE A 1 104 ? 11.703 -7.888 -3.557 1.00 91.75 104 ILE A C 1
ATOM 817 O O . ILE A 1 104 ? 12.532 -8.787 -3.718 1.00 91.75 104 ILE A O 1
ATOM 821 N N . VAL A 1 105 ? 11.771 -6.989 -2.581 1.00 90.12 105 VAL A N 1
ATOM 822 C CA . VAL A 1 105 ? 12.782 -7.020 -1.520 1.00 90.12 105 VAL A CA 1
ATOM 823 C C . VAL A 1 105 ? 12.243 -7.831 -0.346 1.00 90.12 105 VAL A C 1
ATOM 825 O O . VAL A 1 105 ? 12.897 -8.774 0.094 1.00 90.12 105 VAL A O 1
ATOM 828 N N . ASP A 1 106 ? 11.029 -7.501 0.094 1.00 86.94 106 ASP A N 1
ATOM 829 C CA . ASP A 1 106 ? 10.264 -8.177 1.143 1.00 86.94 106 ASP A CA 1
ATOM 830 C C . ASP A 1 106 ? 8.753 -7.896 0.961 1.00 86.94 106 ASP A C 1
ATOM 832 O O . ASP A 1 106 ? 8.337 -7.385 -0.082 1.00 86.94 106 ASP A O 1
ATOM 836 N N . ASP A 1 107 ? 7.923 -8.263 1.941 1.00 85.94 107 ASP A N 1
ATOM 837 C CA . ASP A 1 107 ? 6.459 -8.103 1.881 1.00 85.94 107 ASP A CA 1
ATOM 838 C C . ASP A 1 107 ? 5.997 -6.633 1.879 1.00 85.94 107 ASP A C 1
ATOM 840 O O . ASP A 1 107 ? 4.882 -6.328 1.432 1.00 85.94 107 ASP A O 1
ATOM 844 N N . ASP A 1 108 ? 6.862 -5.729 2.343 1.00 89.31 108 ASP A N 1
ATOM 845 C CA . ASP A 1 108 ? 6.590 -4.307 2.506 1.00 89.31 108 ASP A CA 1
ATOM 846 C C . ASP A 1 108 ? 7.393 -3.439 1.538 1.00 89.31 108 ASP A C 1
ATOM 848 O O . ASP A 1 108 ? 7.175 -2.232 1.499 1.00 89.31 108 ASP A O 1
ATOM 852 N N . ASN A 1 109 ? 8.305 -4.005 0.743 1.00 91.75 109 ASN A N 1
ATOM 853 C CA . ASN A 1 109 ? 9.181 -3.236 -0.134 1.00 91.75 109 ASN A CA 1
ATOM 854 C C . ASN A 1 109 ? 9.407 -3.918 -1.487 1.00 91.75 109 ASN A C 1
ATOM 856 O O . ASN A 1 109 ? 9.782 -5.091 -1.581 1.00 91.75 109 ASN A O 1
ATOM 860 N N . PHE A 1 110 ? 9.293 -3.137 -2.561 1.00 95.00 110 PHE A N 1
ATOM 861 C CA . PHE A 1 110 ? 9.774 -3.529 -3.884 1.00 95.00 110 PHE A CA 1
ATOM 862 C C . PHE A 1 110 ? 10.517 -2.383 -4.569 1.00 95.00 110 PHE A C 1
ATOM 864 O O . PHE A 1 110 ? 10.326 -1.210 -4.264 1.00 95.00 110 PHE A O 1
ATOM 871 N N . VAL A 1 111 ? 11.367 -2.728 -5.532 1.00 95.00 111 VAL A N 1
ATOM 872 C CA . VAL A 1 111 ? 12.104 -1.774 -6.361 1.00 95.00 111 VAL A CA 1
ATOM 873 C C . VAL A 1 111 ? 11.601 -1.856 -7.794 1.00 95.00 111 VAL A C 1
ATOM 875 O O . VAL A 1 111 ? 11.552 -2.943 -8.374 1.00 95.00 111 VAL A O 1
ATOM 878 N N . LEU A 1 112 ? 11.261 -0.708 -8.377 1.00 94.69 112 LEU A N 1
ATOM 879 C CA . LEU A 1 112 ? 10.921 -0.558 -9.788 1.00 94.69 112 LEU A CA 1
ATOM 880 C C . LEU A 1 112 ? 12.108 0.056 -10.538 1.00 94.69 112 LEU A C 1
ATOM 882 O O . LEU A 1 112 ? 12.544 1.165 -10.237 1.00 94.69 112 LEU A O 1
ATOM 886 N N . THR A 1 113 ? 12.630 -0.643 -11.541 1.00 92.81 113 THR A N 1
ATOM 887 C CA . THR A 1 113 ? 13.764 -0.164 -12.347 1.00 92.81 113 THR A CA 1
ATOM 888 C C . THR A 1 113 ? 13.373 -0.084 -13.815 1.00 92.81 113 THR A C 1
ATOM 890 O O . THR A 1 113 ? 12.913 -1.075 -14.378 1.00 92.81 113 THR A O 1
ATOM 893 N N . ALA A 1 114 ? 13.586 1.065 -14.460 1.00 89.88 114 ALA A N 1
ATOM 894 C CA . ALA A 1 114 ? 13.436 1.196 -15.908 1.00 89.88 114 ALA A CA 1
ATOM 895 C C . ALA A 1 114 ? 14.598 0.494 -16.636 1.00 89.88 114 ALA A C 1
ATOM 897 O O . ALA A 1 114 ? 15.773 0.721 -16.325 1.00 89.88 114 ALA A O 1
ATOM 898 N N . ALA A 1 115 ? 14.278 -0.361 -17.607 1.00 86.25 115 ALA A N 1
ATOM 899 C CA . ALA A 1 115 ? 15.261 -1.100 -18.387 1.00 86.25 115 ALA A CA 1
ATOM 900 C C . ALA A 1 115 ? 16.158 -0.151 -19.197 1.00 86.25 115 ALA A C 1
ATOM 902 O O . ALA A 1 115 ? 15.714 0.878 -19.703 1.00 86.25 115 ALA A O 1
ATOM 903 N N . GLY A 1 116 ? 17.436 -0.513 -19.331 1.00 80.19 116 GLY A N 1
ATOM 904 C CA . GLY A 1 116 ? 18.404 0.260 -20.116 1.00 80.19 116 GLY A CA 1
ATOM 905 C C . GLY A 1 116 ? 18.871 1.566 -19.463 1.00 80.19 116 GLY A C 1
ATOM 906 O O . GLY A 1 116 ? 19.575 2.338 -20.110 1.00 80.19 116 GLY A O 1
ATOM 907 N N . THR A 1 117 ? 18.521 1.814 -18.198 1.00 76.12 117 THR A N 1
ATOM 908 C CA . THR A 1 117 ? 19.023 2.957 -17.424 1.00 76.12 117 THR A CA 1
ATOM 909 C C . THR A 1 117 ? 20.081 2.509 -16.414 1.00 76.12 117 THR A C 1
ATOM 911 O O . THR A 1 117 ? 20.036 1.390 -15.909 1.00 76.12 117 THR A O 1
ATOM 914 N N . THR A 1 118 ? 21.047 3.381 -16.116 1.00 74.81 118 THR A N 1
ATOM 915 C CA . THR A 1 118 ? 21.979 3.209 -14.984 1.00 74.81 118 THR A CA 1
ATOM 916 C C . THR A 1 118 ? 21.457 3.868 -13.707 1.00 74.81 118 THR A C 1
ATOM 918 O O . THR A 1 118 ? 22.199 3.984 -12.736 1.00 74.81 118 THR A O 1
ATOM 921 N N . ALA A 1 119 ? 20.223 4.379 -13.735 1.00 74.19 119 ALA A N 1
ATOM 922 C CA . ALA A 1 119 ? 19.613 5.035 -12.593 1.00 74.19 119 ALA A CA 1
ATOM 923 C C . ALA A 1 119 ? 19.317 4.008 -11.496 1.00 74.19 119 ALA A C 1
ATOM 925 O O . ALA A 1 119 ? 18.973 2.857 -11.777 1.00 74.19 119 ALA A O 1
ATOM 926 N N . GLU A 1 120 ? 19.451 4.440 -10.245 1.00 83.12 120 GLU A N 1
ATOM 927 C CA . GLU A 1 120 ? 18.972 3.669 -9.103 1.00 83.12 120 GLU A CA 1
ATOM 928 C C . GLU A 1 120 ? 17.457 3.454 -9.245 1.00 83.12 120 GLU A C 1
ATOM 930 O O . GLU A 1 120 ? 16.731 4.331 -9.719 1.00 83.12 120 GLU A O 1
ATOM 935 N N . GLY A 1 121 ? 16.988 2.248 -8.917 1.00 90.06 121 GLY A N 1
ATOM 936 C CA . GLY A 1 121 ? 15.563 1.935 -8.971 1.00 90.06 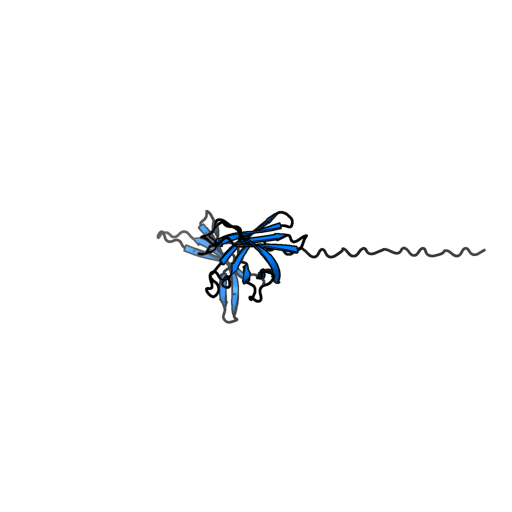121 GLY A CA 1
ATOM 937 C C . GLY A 1 121 ? 14.770 2.741 -7.942 1.00 90.06 121 GLY A C 1
ATOM 938 O O . GLY A 1 121 ? 15.306 3.159 -6.921 1.00 90.06 121 GLY A O 1
ATOM 939 N N . VAL A 1 122 ? 13.480 2.926 -8.205 1.00 92.06 122 VAL A N 1
ATOM 940 C CA . VAL A 1 122 ? 12.557 3.590 -7.281 1.00 92.06 122 VAL A CA 1
ATOM 941 C C . VAL A 1 122 ? 12.095 2.565 -6.252 1.00 92.06 122 VAL A C 1
ATOM 943 O O . VAL A 1 122 ? 11.510 1.545 -6.624 1.00 92.06 122 VAL A O 1
ATOM 946 N N . VAL A 1 123 ? 12.377 2.815 -4.973 1.00 94.69 123 VAL A N 1
ATOM 947 C CA . VAL A 1 123 ? 11.931 1.953 -3.873 1.00 94.69 123 VAL A CA 1
ATOM 948 C C . VAL A 1 123 ? 10.519 2.358 -3.480 1.00 94.69 123 VAL A C 1
ATOM 950 O O . VAL A 1 123 ? 10.280 3.504 -3.106 1.00 94.69 123 VAL A O 1
ATOM 953 N N . PHE A 1 124 ? 9.587 1.419 -3.568 1.00 95.00 124 PHE A N 1
ATOM 954 C CA . PHE A 1 124 ? 8.231 1.569 -3.068 1.00 95.00 124 PHE A CA 1
ATOM 955 C C . PHE A 1 124 ? 8.089 0.782 -1.778 1.00 95.00 124 PHE A C 1
ATOM 957 O O . PHE A 1 124 ? 8.334 -0.425 -1.755 1.00 95.00 124 PHE A O 1
ATOM 964 N N . SER A 1 125 ? 7.630 1.466 -0.738 1.00 93.56 125 SER A N 1
ATOM 965 C CA . SER A 1 125 ? 7.248 0.857 0.526 1.00 93.56 125 SER A CA 1
ATOM 966 C C . SER A 1 125 ? 5.732 0.785 0.615 1.00 93.56 125 SER A C 1
ATOM 968 O O . SER A 1 125 ? 5.028 1.733 0.252 1.00 93.56 125 SER A O 1
ATOM 970 N N . LYS A 1 126 ? 5.212 -0.349 1.072 1.00 92.38 126 LYS A N 1
ATOM 971 C CA . LYS A 1 126 ? 3.783 -0.562 1.249 1.00 92.38 126 LYS A CA 1
ATOM 972 C C . LYS A 1 126 ? 3.301 0.448 2.270 1.00 92.38 126 LYS A C 1
ATOM 974 O O . LYS A 1 126 ? 3.844 0.547 3.371 1.00 92.38 126 LYS A O 1
ATOM 979 N N . GLU A 1 127 ? 2.297 1.233 1.904 1.00 87.00 127 GLU A N 1
ATOM 980 C CA . GLU A 1 127 ? 1.618 2.042 2.895 1.00 87.00 127 GLU A CA 1
ATOM 981 C C . GLU A 1 127 ? 0.954 1.056 3.843 1.00 87.00 127 GLU A C 1
ATOM 983 O O . GLU A 1 127 ? 0.109 0.258 3.429 1.00 87.00 127 GLU A O 1
ATOM 988 N N . SER A 1 128 ? 1.449 1.055 5.079 1.00 68.81 128 SER A N 1
ATOM 989 C CA . SER A 1 128 ? 1.123 0.044 6.068 1.00 68.81 128 SER A CA 1
ATOM 990 C C . SER A 1 128 ? -0.384 -0.186 6.077 1.00 68.81 128 SER A C 1
ATOM 992 O O . SER A 1 128 ? -1.159 0.734 6.346 1.00 68.81 128 SER A O 1
ATOM 994 N N . SER A 1 129 ? -0.815 -1.406 5.747 1.00 64.19 129 SER A N 1
ATOM 995 C CA . SER A 1 129 ? -2.233 -1.774 5.704 1.00 64.19 129 SER A CA 1
ATOM 996 C C . SER A 1 129 ? -2.794 -1.976 7.109 1.00 64.19 129 SER A C 1
ATOM 998 O O . SER A 1 129 ? -3.645 -2.846 7.310 1.00 64.19 129 SER A O 1
ATOM 1000 N N . LEU A 1 130 ? -2.278 -1.223 8.088 1.00 69.62 130 LEU A N 1
ATOM 1001 C CA . LEU A 1 130 ? -2.766 -1.243 9.452 1.00 69.62 130 LEU A CA 1
ATOM 1002 C C . LEU A 1 130 ? -4.259 -0.944 9.358 1.00 69.62 130 LEU A C 1
ATOM 1004 O O . LEU A 1 130 ? -4.632 0.081 8.773 1.00 69.62 130 LEU A O 1
ATOM 1008 N N . PRO A 1 131 ? -5.133 -1.837 9.845 1.00 76.69 131 PRO A N 1
ATOM 1009 C CA . PRO A 1 131 ? -6.546 -1.542 9.936 1.00 76.69 131 PRO A CA 1
ATOM 1010 C C . PRO A 1 131 ? -6.763 -0.141 10.519 1.00 76.69 131 PRO A C 1
ATOM 1012 O O . PRO A 1 131 ? -6.047 0.320 11.409 1.00 76.69 131 PRO A O 1
ATOM 1015 N N . ALA A 1 132 ? -7.721 0.581 9.948 1.00 82.31 132 ALA A N 1
ATOM 1016 C CA . ALA A 1 132 ? -7.998 1.939 10.378 1.00 82.31 132 ALA A CA 1
ATOM 1017 C C . ALA A 1 132 ? -8.542 1.944 11.811 1.00 82.31 132 ALA A C 1
ATOM 1019 O O . ALA A 1 132 ? -9.213 1.002 12.242 1.00 82.31 132 ALA A O 1
ATOM 1020 N N . VAL A 1 133 ? -8.321 3.048 12.526 1.00 92.50 133 VAL A N 1
ATOM 1021 C CA . VAL A 1 133 ? -9.054 3.319 13.766 1.00 92.50 133 VAL A CA 1
ATOM 1022 C C . VAL A 1 133 ? -10.545 3.365 13.439 1.00 92.50 133 VAL A C 1
ATOM 1024 O O . VAL A 1 133 ? -10.966 4.093 12.538 1.00 92.50 133 VAL A O 1
ATOM 1027 N N . THR A 1 134 ? -11.349 2.593 14.164 1.00 93.88 134 THR A N 1
ATOM 1028 C CA . THR A 1 134 ? -12.802 2.545 13.964 1.00 93.88 134 THR A CA 1
ATOM 1029 C C . THR A 1 134 ? -13.534 3.144 15.154 1.00 93.88 134 THR A C 1
ATOM 1031 O O . THR A 1 134 ? -13.116 2.989 16.300 1.00 93.88 134 THR A O 1
ATOM 1034 N N . VAL A 1 135 ? -14.646 3.829 14.874 1.00 96.44 135 VAL A N 1
ATOM 1035 C CA . VAL A 1 135 ? -15.586 4.322 15.887 1.00 96.44 135 VAL A CA 1
ATOM 1036 C C . VAL A 1 135 ? -16.920 3.623 15.662 1.00 96.44 135 VAL A C 1
ATOM 1038 O O . VAL A 1 135 ? -17.554 3.793 14.620 1.00 96.44 135 VAL A O 1
ATOM 1041 N N . ALA A 1 136 ? -17.336 2.800 16.619 1.00 95.69 136 ALA A N 1
ATOM 1042 C CA . ALA A 1 136 ? -18.590 2.063 16.552 1.00 95.69 136 ALA A CA 1
ATOM 1043 C C . ALA A 1 136 ? -19.804 2.982 16.822 1.00 95.69 136 ALA A C 1
ATOM 1045 O O . ALA A 1 136 ? -19.653 4.044 17.427 1.00 95.69 136 ALA A O 1
ATOM 1046 N N . PRO A 1 137 ? -21.040 2.581 16.453 1.00 97.31 137 PRO A N 1
ATOM 1047 C CA . PRO A 1 137 ? -22.244 3.380 16.718 1.00 97.31 137 PRO A CA 1
ATOM 1048 C C . PRO A 1 137 ? -22.500 3.687 18.201 1.00 97.31 137 PRO A C 1
ATOM 1050 O O . PRO A 1 137 ? -23.169 4.663 18.523 1.00 97.31 137 PRO A O 1
ATOM 1053 N N . ASN A 1 138 ? -21.964 2.870 19.111 1.00 96.56 138 ASN A N 1
ATOM 1054 C CA . ASN A 1 138 ? -22.006 3.108 20.557 1.00 96.56 138 ASN A CA 1
ATOM 1055 C C . ASN A 1 138 ? -20.856 4.007 21.059 1.00 96.56 138 ASN A C 1
ATOM 1057 O O . ASN A 1 138 ? -20.637 4.087 22.265 1.00 96.56 138 ASN A O 1
ATOM 1061 N N . LEU A 1 139 ? -20.128 4.651 20.141 1.00 96.69 139 LEU A N 1
ATOM 1062 C CA . LEU A 1 139 ? -18.967 5.515 20.364 1.00 96.69 139 LEU A CA 1
ATOM 1063 C C . LEU A 1 139 ? -17.726 4.819 20.934 1.00 96.69 139 LEU A C 1
ATOM 1065 O O . LEU A 1 139 ? -16.752 5.499 21.253 1.00 96.69 139 LEU A O 1
ATOM 1069 N N . ASN A 1 140 ? -17.707 3.487 21.036 1.00 98.12 140 ASN A N 1
ATOM 1070 C CA . ASN A 1 140 ? -16.468 2.775 21.342 1.00 98.12 140 ASN A CA 1
ATOM 1071 C C . ASN A 1 140 ? -15.454 2.986 20.213 1.00 98.12 140 ASN A C 1
ATOM 1073 O O . ASN A 1 140 ? -15.829 3.023 19.039 1.00 98.12 140 ASN A O 1
ATOM 1077 N N . ILE A 1 141 ? -14.180 3.094 20.576 1.00 98.06 141 ILE A N 1
ATOM 1078 C CA . ILE A 1 141 ? -13.081 3.264 19.625 1.00 98.06 141 ILE A CA 1
ATOM 1079 C C . ILE A 1 141 ? -12.220 2.007 19.676 1.00 98.06 141 ILE A C 1
ATOM 1081 O O . ILE A 1 141 ? -11.846 1.574 20.764 1.00 98.06 141 ILE A O 1
ATOM 1085 N N . SER A 1 142 ? -11.889 1.454 18.512 1.00 97.62 142 SER A N 1
ATOM 1086 C CA . SER A 1 142 ? -10.874 0.409 18.382 1.00 97.62 142 SER A CA 1
ATOM 1087 C C . SER A 1 142 ? -9.703 0.958 17.573 1.00 97.62 142 SER A C 1
ATOM 1089 O O . SER A 1 142 ? -9.878 1.405 16.434 1.00 97.62 142 SER A O 1
ATOM 1091 N N . ILE A 1 143 ? -8.527 0.986 18.197 1.00 96.25 143 ILE A N 1
ATOM 1092 C CA . ILE A 1 143 ? -7.252 1.412 17.619 1.00 96.25 143 ILE A CA 1
ATOM 1093 C C . ILE A 1 143 ? -6.437 0.138 17.421 1.00 96.25 143 ILE A C 1
ATOM 1095 O O . ILE A 1 143 ? -5.865 -0.362 18.383 1.00 96.25 143 ILE A O 1
ATOM 1099 N N . PRO A 1 144 ? -6.381 -0.431 16.216 1.00 91.50 144 PRO A N 1
ATOM 1100 C CA . PRO A 1 144 ? -5.768 -1.743 16.042 1.00 91.50 144 PRO A CA 1
ATOM 1101 C C . PRO A 1 144 ? -4.235 -1.688 15.972 1.00 91.50 144 PRO A C 1
ATOM 1103 O O . PRO A 1 144 ? -3.585 -2.707 16.185 1.00 91.50 144 PRO A O 1
ATOM 1106 N N . HIS A 1 145 ? -3.665 -0.509 15.698 1.00 89.88 145 HIS A N 1
ATOM 1107 C CA . HIS A 1 145 ? -2.224 -0.280 15.666 1.00 89.88 145 HIS A CA 1
ATOM 1108 C C . HIS A 1 145 ? -1.887 1.122 16.172 1.00 89.88 145 HIS A C 1
ATOM 1110 O O . HIS A 1 145 ? -2.466 2.119 15.728 1.00 89.88 145 HIS A O 1
ATOM 1116 N N . VAL A 1 146 ? -0.928 1.205 17.086 1.00 92.25 146 VAL A N 1
ATOM 1117 C CA . VAL A 1 146 ? -0.341 2.454 17.565 1.00 92.25 146 VAL A CA 1
ATOM 1118 C C . VAL A 1 146 ? 1.061 2.184 18.093 1.00 92.25 146 VAL A C 1
ATOM 1120 O O . VAL A 1 146 ? 1.278 1.338 18.959 1.00 92.25 146 VAL A O 1
ATOM 1123 N N . ASN A 1 147 ? 2.027 2.955 17.598 1.00 90.81 147 ASN A N 1
ATOM 1124 C CA . ASN A 1 147 ? 3.385 2.925 18.122 1.00 90.81 147 ASN A CA 1
ATOM 1125 C C . ASN A 1 147 ? 3.423 3.604 19.492 1.00 90.81 147 ASN A C 1
ATOM 1127 O O . ASN A 1 147 ? 3.202 4.811 19.603 1.00 90.81 147 ASN A O 1
ATOM 1131 N N . TYR A 1 148 ? 3.756 2.840 20.529 1.00 93.38 148 TYR A N 1
ATOM 1132 C CA . TYR A 1 148 ? 3.949 3.354 21.879 1.00 93.38 148 TYR A CA 1
ATOM 1133 C C . TYR A 1 148 ? 5.360 3.070 22.365 1.00 93.38 148 TYR A C 1
ATOM 1135 O O . TYR A 1 148 ? 5.883 1.958 22.244 1.00 93.38 148 TYR A O 1
ATOM 1143 N N . THR A 1 149 ? 5.979 4.094 22.937 1.00 95.00 149 THR A N 1
ATOM 1144 C CA . THR A 1 149 ? 7.350 4.025 23.434 1.00 95.00 149 THR A CA 1
ATOM 1145 C C . THR A 1 149 ? 7.351 3.588 24.895 1.00 95.00 149 THR A C 1
ATOM 1147 O O . THR A 1 149 ? 6.985 4.353 25.787 1.00 95.00 149 THR A O 1
ATOM 1150 N N . PHE A 1 150 ? 7.786 2.354 25.141 1.00 91.06 150 PHE A N 1
ATOM 1151 C CA . PHE A 1 150 ? 8.075 1.828 26.473 1.00 91.06 150 PHE A CA 1
ATOM 1152 C C . PHE A 1 150 ? 9.538 2.106 26.862 1.00 91.06 150 PHE A C 1
ATOM 1154 O O . PHE A 1 150 ? 10.365 2.383 25.989 1.00 91.06 150 PHE A O 1
ATOM 1161 N N . PRO A 1 151 ? 9.910 1.981 28.153 1.00 96.62 151 PRO A N 1
ATOM 1162 C CA . PRO A 1 151 ? 11.310 2.075 28.577 1.00 96.62 151 PRO A CA 1
ATOM 1163 C C . PRO A 1 151 ? 12.250 1.066 27.895 1.00 96.62 151 PRO A C 1
ATOM 1165 O O . PRO A 1 151 ? 13.446 1.323 27.805 1.00 96.62 151 PRO A O 1
ATOM 1168 N N . ASP A 1 152 ? 11.725 -0.070 27.423 1.00 94.69 152 ASP A N 1
ATOM 1169 C CA . ASP A 1 152 ? 12.470 -1.122 26.720 1.00 94.69 152 ASP A CA 1
ATOM 1170 C C . ASP A 1 152 ? 12.386 -1.026 25.182 1.00 94.69 152 ASP A C 1
ATOM 1172 O O . ASP A 1 152 ? 12.945 -1.873 24.486 1.00 94.69 152 ASP A O 1
ATOM 1176 N N . GLY A 1 153 ? 11.721 0.004 24.642 1.00 91.62 153 GLY A N 1
ATOM 1177 C CA . GLY A 1 153 ? 11.637 0.287 23.207 1.00 91.62 153 GLY A CA 1
ATOM 1178 C C . GLY A 1 153 ? 10.223 0.587 22.704 1.00 91.62 153 GLY A C 1
ATOM 1179 O O . GLY A 1 153 ? 9.238 0.524 23.438 1.00 91.62 153 GLY A O 1
ATOM 1180 N N . THR A 1 154 ? 10.112 0.921 21.418 1.00 92.06 154 THR A N 1
ATOM 1181 C CA . THR A 1 154 ? 8.816 1.120 20.752 1.00 92.06 154 THR A CA 1
ATOM 1182 C C . THR A 1 154 ? 8.171 -0.222 20.413 1.00 92.06 154 THR A C 1
ATOM 1184 O O . THR A 1 154 ? 8.826 -1.114 19.865 1.00 92.06 154 THR A O 1
ATOM 1187 N N . LYS A 1 155 ? 6.883 -0.362 20.734 1.00 92.06 155 LYS A N 1
ATOM 1188 C CA . LYS A 1 155 ? 6.061 -1.535 20.406 1.00 92.06 155 LYS A CA 1
ATOM 1189 C C . LYS A 1 155 ? 4.765 -1.083 19.738 1.00 92.06 155 LYS A C 1
ATOM 1191 O O . LYS A 1 155 ? 4.279 0.009 20.028 1.00 92.06 155 LYS A O 1
ATOM 1196 N N . ASP A 1 156 ? 4.229 -1.933 18.872 1.00 90.81 156 ASP A N 1
ATOM 1197 C CA . ASP A 1 156 ? 2.923 -1.733 18.248 1.00 90.81 156 ASP A CA 1
ATOM 1198 C C . ASP A 1 156 ? 1.823 -2.319 19.144 1.00 90.81 156 ASP A C 1
ATOM 1200 O O . ASP A 1 156 ? 1.885 -3.493 19.521 1.00 90.81 156 ASP A O 1
ATOM 1204 N N . LEU A 1 157 ? 0.854 -1.493 19.531 1.00 95.19 157 LEU A N 1
ATOM 1205 C CA . LEU A 1 157 ? -0.280 -1.890 20.362 1.00 95.19 157 LEU A CA 1
ATOM 1206 C C . LEU A 1 157 ? -1.582 -1.868 19.573 1.00 95.19 157 LEU A C 1
ATOM 1208 O O . LEU A 1 157 ? -1.812 -0.976 18.761 1.00 95.19 157 LEU A O 1
ATOM 1212 N N . TRP A 1 158 ? -2.492 -2.748 19.963 1.00 96.25 158 TRP A N 1
ATOM 1213 C CA . TRP A 1 158 ? -3.917 -2.536 19.774 1.00 96.25 158 TRP A CA 1
ATOM 1214 C C . TRP A 1 158 ? -4.544 -2.059 21.093 1.00 96.25 158 TRP A C 1
ATOM 1216 O O . TRP A 1 158 ? -4.104 -2.436 22.184 1.00 96.25 158 TRP A O 1
ATOM 1226 N N . VAL A 1 159 ? -5.556 -1.198 21.004 1.00 98.00 159 VAL A N 1
ATOM 1227 C CA . VAL A 1 159 ? -6.243 -0.579 22.142 1.00 98.00 159 VAL A CA 1
ATOM 1228 C C . VAL A 1 159 ? -7.739 -0.505 21.857 1.00 98.00 159 VAL A C 1
ATOM 1230 O O . VAL A 1 159 ? -8.158 0.086 20.862 1.00 98.00 159 VAL A O 1
ATOM 1233 N N . ASP A 1 160 ? -8.543 -1.018 22.784 1.00 98.19 160 ASP A N 1
ATOM 1234 C CA . ASP A 1 160 ? -9.992 -0.866 22.777 1.00 98.19 160 ASP A CA 1
ATOM 1235 C C . ASP A 1 160 ? -10.434 0.097 23.880 1.00 98.19 160 ASP A C 1
ATOM 1237 O O . ASP A 1 160 ? -10.146 -0.070 25.072 1.00 98.19 160 ASP A O 1
ATOM 1241 N N . LEU A 1 161 ? -11.186 1.115 23.478 1.00 98.50 161 LEU A N 1
ATOM 1242 C CA . LEU A 1 161 ? -11.696 2.167 24.343 1.00 98.50 161 LEU A CA 1
ATOM 1243 C C . LEU A 1 161 ? -13.221 2.086 24.413 1.00 98.50 161 LEU A C 1
ATOM 1245 O O . LEU A 1 161 ? -13.918 2.172 23.397 1.00 98.50 161 LEU A O 1
ATOM 1249 N N . GLN A 1 162 ? -13.757 1.965 25.628 1.00 98.44 162 GLN A N 1
ATOM 1250 C CA . GLN A 1 162 ? -15.199 1.971 25.862 1.00 98.44 162 GLN A CA 1
ATOM 1251 C C . GLN A 1 162 ? -15.674 3.389 26.175 1.00 98.44 162 GLN A C 1
ATOM 1253 O O . GLN A 1 162 ? -15.160 4.025 27.098 1.00 98.44 162 GLN A O 1
ATOM 1258 N N . TYR A 1 163 ? -16.688 3.858 25.447 1.00 97.56 163 TYR A N 1
ATOM 1259 C CA . TYR A 1 163 ? -17.333 5.135 25.734 1.00 97.56 163 TYR A CA 1
ATOM 1260 C C . TYR A 1 163 ? -18.028 5.109 27.103 1.00 97.56 163 TYR A C 1
ATOM 1262 O O . TYR A 1 163 ? -18.723 4.150 27.456 1.00 97.56 163 TYR A O 1
ATOM 1270 N N . VAL A 1 164 ? -17.841 6.179 27.874 1.00 97.19 164 VAL A N 1
ATOM 1271 C CA . VAL A 1 164 ? -18.465 6.403 29.178 1.00 97.19 164 VAL A CA 1
ATOM 1272 C C . VAL A 1 164 ? -19.259 7.710 29.108 1.00 97.19 164 VAL A C 1
ATOM 1274 O O . VAL A 1 164 ? -18.659 8.778 28.978 1.00 97.19 164 VAL A O 1
ATOM 1277 N N . PRO A 1 165 ? -20.601 7.657 29.203 1.00 94.00 165 PRO A N 1
ATOM 1278 C CA . PRO A 1 165 ? -21.419 8.860 29.259 1.00 94.00 165 PRO A CA 1
ATOM 1279 C C . PRO A 1 165 ? -21.048 9.730 30.461 1.00 94.00 165 PRO A C 1
ATOM 1281 O O . PRO A 1 165 ? -20.905 9.224 31.575 1.00 94.00 165 PRO A O 1
ATOM 1284 N N . SER A 1 166 ? -20.948 11.038 30.240 1.00 95.06 166 SER A N 1
ATOM 1285 C CA . SER A 1 166 ? -20.712 12.024 31.292 1.00 95.06 166 SER A CA 1
ATOM 1286 C C . SER A 1 166 ? -21.852 13.037 31.350 1.00 95.06 166 SER A C 1
ATOM 1288 O O . SER A 1 166 ? -22.385 13.455 30.321 1.00 95.06 166 SER A O 1
ATOM 1290 N N . SER A 1 167 ? -22.239 13.441 32.561 1.00 95.56 167 SER A N 1
ATOM 1291 C CA . SER A 1 167 ? -23.335 14.395 32.789 1.00 95.56 167 SER A CA 1
ATOM 1292 C C . SER A 1 167 ? -23.003 15.829 32.367 1.00 95.56 167 SER A C 1
ATOM 1294 O O . SER A 1 167 ? -23.902 16.657 32.271 1.00 95.56 167 SER A O 1
ATOM 1296 N N . ASP A 1 168 ? -21.726 16.133 32.140 1.00 95.81 168 ASP A N 1
ATOM 1297 C CA . ASP A 1 168 ? -21.231 17.444 31.704 1.00 95.81 168 ASP A CA 1
ATOM 1298 C C . ASP A 1 168 ? -21.191 17.608 30.171 1.00 95.81 168 ASP A C 1
ATOM 1300 O O . ASP A 1 168 ? -20.790 18.658 29.676 1.00 95.81 168 ASP A O 1
ATOM 1304 N N . GLY A 1 169 ? -21.614 16.586 29.417 1.00 92.06 169 GLY A N 1
ATOM 1305 C CA . GLY A 1 169 ? -21.608 16.592 27.953 1.00 92.06 169 GLY A CA 1
ATOM 1306 C C . GLY A 1 169 ? -20.251 16.278 27.316 1.00 92.06 169 GLY A C 1
ATOM 1307 O O . GLY A 1 169 ? -20.166 16.241 26.089 1.00 92.06 169 GLY A O 1
ATOM 1308 N N . ASN A 1 170 ? -19.204 16.012 28.105 1.00 93.44 170 ASN A N 1
ATOM 1309 C CA . ASN A 1 170 ? -17.912 15.589 27.573 1.00 93.44 170 ASN A CA 1
ATOM 1310 C C . ASN A 1 170 ? -17.958 14.138 27.078 1.00 93.44 170 ASN A C 1
ATOM 1312 O O . ASN A 1 170 ? -18.624 13.273 27.656 1.00 93.44 170 ASN A O 1
ATOM 1316 N N . LEU A 1 171 ? -17.200 13.857 26.016 1.00 94.19 171 LEU A N 1
ATOM 1317 C CA . LEU A 1 171 ? -16.960 12.490 25.572 1.00 94.19 171 LEU A CA 1
ATOM 1318 C C . LEU A 1 171 ? -15.781 11.916 26.353 1.00 94.19 171 LEU A C 1
ATOM 1320 O O . LEU A 1 171 ? -14.653 12.390 26.225 1.00 94.19 171 LEU A O 1
ATOM 1324 N N . LEU A 1 172 ? -16.058 10.911 27.178 1.00 96.19 172 LEU A N 1
ATOM 1325 C CA . LEU A 1 172 ? -15.047 10.206 27.947 1.00 96.19 172 LEU A CA 1
ATOM 1326 C C . LEU A 1 172 ? -14.944 8.773 27.450 1.00 96.19 172 LEU A C 1
ATOM 1328 O O . LEU A 1 172 ? -15.946 8.126 27.147 1.00 96.19 172 LEU A O 1
ATOM 1332 N N . TRP A 1 173 ? -13.721 8.265 27.426 1.00 97.81 173 TRP A N 1
ATOM 1333 C CA . TRP A 1 173 ? -13.454 6.862 27.174 1.00 97.81 173 TRP A CA 1
ATOM 1334 C C . TRP A 1 173 ? -12.632 6.301 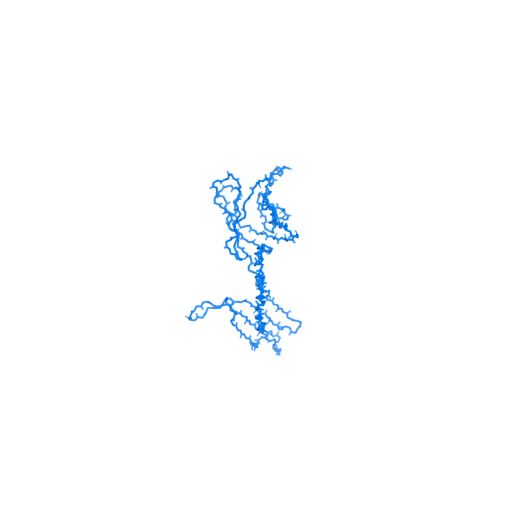28.316 1.00 97.81 173 TRP A C 1
ATOM 1336 O O . TRP A 1 173 ? -11.703 6.945 28.805 1.00 97.81 173 TRP A O 1
ATOM 1346 N N . LYS A 1 174 ? -12.970 5.085 28.730 1.00 97.62 174 LYS A N 1
ATOM 1347 C CA . LYS A 1 174 ? -12.112 4.287 29.599 1.00 97.62 174 LYS A CA 1
ATOM 1348 C C . LYS A 1 174 ? -11.401 3.238 28.758 1.00 97.62 174 LYS A C 1
ATOM 1350 O O . LYS A 1 174 ? -11.977 2.696 27.812 1.00 97.62 174 LYS A O 1
ATOM 1355 N N . LEU A 1 175 ? -10.167 2.935 29.139 1.00 97.88 175 LEU A N 1
ATOM 1356 C CA . LEU A 1 175 ? -9.451 1.785 28.609 1.00 97.88 175 LEU A CA 1
ATOM 1357 C C . LEU A 1 175 ? -10.251 0.520 28.939 1.00 97.88 175 LEU A C 1
ATOM 1359 O O . LEU A 1 175 ? -10.516 0.253 30.112 1.00 97.88 175 LEU A O 1
ATOM 1363 N N . ASN A 1 176 ? -10.686 -0.201 27.908 1.00 97.94 176 ASN A N 1
ATOM 1364 C CA . ASN A 1 176 ? -11.403 -1.461 28.063 1.00 97.94 176 ASN A CA 1
ATOM 1365 C C . ASN A 1 176 ? -10.430 -2.636 28.004 1.00 97.94 176 ASN A C 1
ATOM 1367 O O . ASN A 1 176 ? -10.418 -3.451 28.921 1.00 97.94 176 ASN A O 1
ATOM 1371 N N . ASP A 1 177 ? -9.613 -2.687 26.952 1.00 98.25 177 ASP A N 1
ATOM 1372 C CA . ASP A 1 177 ? -8.593 -3.715 26.756 1.00 98.25 177 ASP A CA 1
ATOM 1373 C C . ASP A 1 177 ? -7.442 -3.173 25.892 1.00 98.25 177 ASP A C 1
ATOM 1375 O O . ASP A 1 177 ? -7.587 -2.144 25.225 1.00 98.25 177 ASP A O 1
ATOM 1379 N N . TYR A 1 178 ? -6.287 -3.830 25.943 1.00 97.88 178 TYR A N 1
ATOM 1380 C CA . TYR A 1 178 ? -5.144 -3.533 25.085 1.00 97.88 178 TYR A CA 1
ATOM 1381 C C . TYR A 1 178 ? -4.166 -4.706 25.032 1.00 97.88 178 TYR A C 1
ATOM 1383 O O . TYR A 1 178 ? -4.066 -5.519 25.952 1.00 97.88 178 TYR A O 1
ATOM 1391 N N . GLY A 1 179 ? -3.344 -4.731 23.990 1.00 96.88 179 GLY A N 1
ATOM 1392 C CA . GLY A 1 179 ? -2.278 -5.711 23.862 1.00 96.88 179 GLY A CA 1
ATOM 1393 C C . GLY A 1 179 ? -1.245 -5.303 22.829 1.00 96.88 179 GLY A C 1
ATOM 1394 O O . GLY A 1 179 ? -1.393 -4.303 22.136 1.00 96.88 179 GLY A O 1
ATOM 1395 N N . ILE A 1 180 ? -0.160 -6.068 22.765 1.00 95.50 180 ILE A N 1
ATOM 1396 C CA . ILE A 1 180 ? 0.936 -5.844 21.819 1.00 95.50 180 ILE A CA 1
ATOM 1397 C C . ILE A 1 180 ? 0.696 -6.741 20.607 1.00 95.50 180 ILE A C 1
ATOM 1399 O O . ILE A 1 180 ? 0.486 -7.946 20.773 1.00 95.50 180 ILE A O 1
ATOM 1403 N N . ASN A 1 181 ? 0.745 -6.170 19.406 1.00 85.50 181 ASN A N 1
ATOM 1404 C CA . ASN A 1 181 ? 0.698 -6.955 18.180 1.00 85.50 181 ASN A CA 1
ATOM 1405 C C . ASN A 1 181 ? 1.984 -7.792 18.056 1.00 85.50 181 ASN A C 1
ATOM 1407 O O . ASN A 1 181 ? 3.080 -7.270 18.298 1.00 85.50 181 ASN A O 1
ATOM 1411 N N . PRO A 1 182 ? 1.890 -9.095 17.730 1.00 80.69 182 PRO A N 1
ATOM 1412 C CA . PRO A 1 182 ? 3.074 -9.888 17.435 1.00 80.69 182 PRO A CA 1
ATOM 1413 C C . PRO A 1 182 ? 3.789 -9.291 16.217 1.00 80.69 182 PRO A C 1
ATOM 1415 O O . PRO A 1 182 ? 3.137 -8.883 15.258 1.00 80.69 182 PRO A O 1
ATOM 1418 N N . LYS A 1 183 ? 5.119 -9.216 16.300 1.00 61.81 183 LYS A N 1
ATOM 1419 C CA . LYS A 1 183 ? 5.968 -8.853 15.161 1.00 61.81 183 LYS A CA 1
ATOM 1420 C C . LYS A 1 183 ? 5.980 -9.954 14.112 1.00 61.81 183 LYS A C 1
ATOM 1422 O O . LYS A 1 183 ? 5.909 -11.137 14.523 1.00 61.81 183 LYS A O 1
#

Sequence (183 aa):
MKKIRSPFLFFCAFFLPVSYVNAVDISGIWTSDDYQCPAGVKHTEKIKIEKHDSVFTAIKLQGDDCINTGYLTFFFDSNTNLCRILATPSSVSASSLFECKIIIVDDDNFVLTAAGTTAEGVVFSKESSLPAVTVAPNLNISIPHVNYTFPDGTKDLWVDLQYVPSSDGNLLWKLNDYGINPK